Protein AF-A0A967WCT3-F1 (afdb_monomer_lite)

Radius of gyration: 13.88 Å; chains: 1; bounding box: 31×23×40 Å

Sequence (76 aa):
ESLTTRFPVLERYLNPYGAMQGGMVAAAVDNTLGPLSMLVAPPNVTRRLEMKYSRPVTTDLEFITVTAKLVHREGR

pLDDT: mean 94.98, std 5.78, range [56.03, 98.56]

Secondary structure (DSSP, 8-state):
-EEEEEEE--GGGB-TTSBB-HHHHHHHHHHHHHHHHHHHSSS-----------S--BTT-SEEEEEEE-------

Foldseek 3Di:
DKFKDKDFDDQVQDDPVQFRDVVVVQVVQVVRVQVVCVVPHPDDDDPDDDDDDDDTHHNVDRIDMHMDDDPDDDDD

Structure (mmCIF, N/CA/C/O backbone):
data_AF-A0A967WCT3-F1
#
_entry.id   AF-A0A967WCT3-F1
#
loop_
_atom_site.group_PDB
_atom_site.id
_atom_site.type_symbol
_atom_site.label_atom_id
_atom_site.label_alt_id
_atom_site.label_comp_id
_atom_site.label_asym_id
_atom_site.label_entity_id
_atom_site.label_seq_id
_atom_site.pdbx_PDB_ins_code
_atom_site.Cartn_x
_atom_site.Cartn_y
_atom_site.Cartn_z
_atom_site.occupancy
_atom_site.B_iso_or_equiv
_atom_site.auth_seq_id
_atom_site.auth_comp_id
_atom_site.auth_asym_id
_atom_site.auth_atom_id
_atom_site.pdbx_PDB_model_num
ATOM 1 N N . GLU A 1 1 ? -14.129 -4.755 11.900 1.00 91.25 1 GLU A N 1
ATOM 2 C CA . GLU A 1 1 ? -13.930 -3.762 10.820 1.00 91.25 1 GLU A CA 1
ATOM 3 C C . GLU A 1 1 ? -12.710 -4.051 9.957 1.00 91.25 1 GLU A C 1
ATOM 5 O O . GLU A 1 1 ? -11.646 -4.395 10.476 1.00 91.25 1 GLU A O 1
ATOM 10 N N . SER A 1 2 ? -12.871 -3.912 8.639 1.00 97.44 2 SER A N 1
ATOM 11 C CA . SER A 1 2 ? -11.793 -4.060 7.656 1.00 97.44 2 SER A CA 1
ATOM 12 C C . SER A 1 2 ? -11.960 -3.096 6.491 1.00 97.44 2 SER A C 1
ATOM 14 O O . SER A 1 2 ? -13.086 -2.837 6.076 1.00 97.44 2 SER A O 1
ATOM 16 N N . LEU A 1 3 ? -10.847 -2.649 5.917 1.00 98.12 3 LEU A N 1
ATOM 17 C CA . LEU A 1 3 ? -10.820 -1.821 4.715 1.00 98.12 3 LEU A CA 1
ATOM 18 C C . LEU A 1 3 ? -9.887 -2.457 3.688 1.00 98.12 3 LEU A C 1
ATOM 20 O O . LEU A 1 3 ? -8.804 -2.919 4.042 1.00 98.12 3 LEU A O 1
ATOM 24 N N . THR A 1 4 ? -10.312 -2.493 2.426 1.00 98.56 4 THR A N 1
ATOM 25 C CA . THR A 1 4 ? -9.477 -2.960 1.316 1.00 98.56 4 THR A CA 1
ATOM 26 C C . THR A 1 4 ? -9.332 -1.857 0.283 1.00 98.56 4 THR A C 1
ATOM 28 O O . THR A 1 4 ? -10.334 -1.318 -0.181 1.00 98.56 4 THR A O 1
ATOM 31 N N . THR A 1 5 ? -8.091 -1.565 -0.096 1.00 98.56 5 THR A N 1
ATOM 32 C CA . THR A 1 5 ? -7.749 -0.503 -1.044 1.00 98.56 5 THR A CA 1
ATOM 33 C C . THR A 1 5 ? -6.817 -1.052 -2.118 1.00 98.56 5 THR A C 1
ATOM 35 O O . THR A 1 5 ? -5.942 -1.876 -1.842 1.00 98.56 5 THR A O 1
ATOM 38 N N . ARG A 1 6 ? -7.001 -0.598 -3.361 1.00 98.31 6 ARG A N 1
ATOM 39 C CA . ARG A 1 6 ? -6.095 -0.885 -4.479 1.00 98.31 6 ARG A CA 1
ATOM 40 C C . ARG A 1 6 ? -5.173 0.302 -4.712 1.00 98.31 6 ARG A C 1
ATOM 42 O O . ARG A 1 6 ? -5.648 1.430 -4.811 1.00 98.31 6 ARG A O 1
ATOM 49 N N . PHE A 1 7 ? -3.880 0.033 -4.856 1.00 98.19 7 PHE A N 1
ATOM 50 C CA . PHE A 1 7 ? -2.878 1.035 -5.214 1.00 98.19 7 PHE A CA 1
ATOM 51 C C . PHE A 1 7 ? -2.194 0.631 -6.514 1.00 98.19 7 PHE A C 1
ATOM 53 O O . PHE A 1 7 ? -1.847 -0.542 -6.662 1.00 98.19 7 PHE A O 1
ATOM 60 N N . PRO A 1 8 ? -2.000 1.565 -7.455 1.00 97.44 8 PRO A N 1
ATOM 61 C CA . PRO A 1 8 ? -1.353 1.256 -8.719 1.00 97.44 8 PRO A CA 1
ATOM 62 C C . PRO A 1 8 ? 0.144 1.003 -8.522 1.00 97.44 8 PRO A C 1
ATOM 64 O O . PRO A 1 8 ? 0.806 1.694 -7.739 1.00 97.44 8 PRO A O 1
ATOM 67 N N . VAL A 1 9 ? 0.684 0.049 -9.276 1.00 97.38 9 VAL A N 1
ATOM 68 C CA . VAL A 1 9 ? 2.130 -0.110 -9.445 1.00 97.38 9 VAL A CA 1
ATOM 69 C C . VAL A 1 9 ? 2.539 0.778 -10.611 1.00 97.38 9 VAL A C 1
ATOM 71 O O . VAL A 1 9 ? 2.075 0.608 -11.733 1.00 97.38 9 VAL A O 1
ATOM 74 N N . LEU A 1 10 ? 3.364 1.783 -10.333 1.00 96.50 10 LEU A N 1
ATOM 75 C CA . LEU A 1 10 ? 3.751 2.795 -11.314 1.00 96.50 10 LEU A CA 1
ATOM 76 C C . LEU A 1 10 ? 5.262 2.777 -11.487 1.00 96.50 10 LEU A C 1
ATOM 78 O O . LEU A 1 10 ? 5.984 2.592 -10.510 1.00 96.50 10 LEU A O 1
ATOM 82 N N . GLU A 1 11 ? 5.743 3.047 -12.699 1.00 95.62 11 GLU A N 1
ATOM 83 C CA . GLU A 1 11 ? 7.182 3.052 -13.007 1.00 95.62 11 GLU A CA 1
ATOM 84 C C . GLU A 1 11 ? 7.981 3.980 -12.083 1.00 95.62 11 GLU A C 1
ATOM 86 O O . GLU A 1 11 ? 9.045 3.625 -11.584 1.00 95.62 11 GLU A O 1
ATOM 91 N N . ARG A 1 12 ? 7.416 5.145 -11.743 1.00 96.25 12 ARG A N 1
ATOM 92 C CA . ARG A 1 12 ? 8.030 6.095 -10.799 1.00 96.25 12 ARG A CA 1
ATOM 93 C C . ARG A 1 12 ? 8.141 5.582 -9.355 1.00 96.25 12 ARG A C 1
ATOM 95 O O . ARG A 1 12 ? 8.753 6.242 -8.524 1.00 96.25 12 ARG A O 1
ATOM 102 N N . TYR A 1 13 ? 7.476 4.478 -9.021 1.00 97.31 13 TYR A N 1
ATOM 103 C CA . TYR A 1 13 ? 7.537 3.841 -7.703 1.00 97.31 13 TYR A CA 1
ATOM 104 C C . TYR A 1 13 ? 8.544 2.697 -7.655 1.00 97.31 13 TYR A C 1
ATOM 106 O O . TYR A 1 13 ? 8.710 2.089 -6.597 1.00 97.31 13 TYR A O 1
ATOM 114 N N . LEU A 1 14 ? 9.198 2.388 -8.773 1.00 97.06 14 LEU A N 1
ATOM 115 C CA . LEU A 1 14 ? 10.160 1.304 -8.846 1.00 97.06 14 LEU A CA 1
ATOM 116 C C . LEU A 1 14 ? 11.497 1.712 -8.230 1.00 97.06 14 LEU A C 1
ATOM 118 O O . LEU A 1 14 ? 11.930 2.861 -8.289 1.00 97.06 14 LEU A O 1
ATOM 122 N N . ASN A 1 15 ? 12.157 0.732 -7.632 1.00 96.44 15 ASN A N 1
ATOM 123 C CA . ASN A 1 15 ? 13.557 0.798 -7.261 1.00 96.44 15 ASN A CA 1
ATOM 124 C C . ASN A 1 15 ? 14.446 0.431 -8.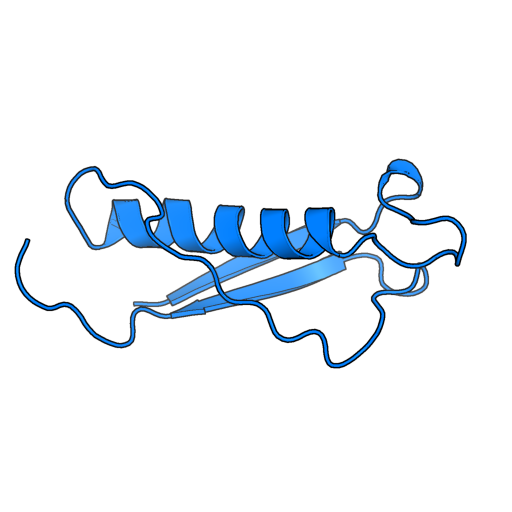475 1.00 96.44 15 ASN A C 1
ATOM 126 O O . ASN A 1 15 ? 13.932 -0.004 -9.510 1.00 96.44 15 ASN A O 1
ATOM 130 N N . PRO A 1 16 ? 15.784 0.526 -8.358 1.00 95.25 16 PRO A N 1
ATOM 131 C CA . PRO A 1 16 ? 16.701 0.155 -9.442 1.00 95.25 16 PRO A CA 1
ATOM 132 C C . PRO A 1 16 ? 16.618 -1.306 -9.919 1.00 95.25 16 PRO A C 1
ATOM 134 O O . PRO A 1 16 ? 17.157 -1.629 -10.970 1.00 95.25 16 PRO A O 1
ATOM 137 N N . TYR A 1 17 ? 15.952 -2.189 -9.169 1.00 93.81 17 TYR A N 1
ATOM 138 C CA . TYR A 1 17 ? 15.734 -3.591 -9.536 1.00 93.81 17 TYR A CA 1
ATOM 139 C C . TYR A 1 17 ? 14.420 -3.816 -10.301 1.00 93.81 17 TYR A C 1
ATOM 141 O O . TYR A 1 17 ? 14.063 -4.961 -10.566 1.00 93.81 17 TYR A O 1
ATOM 149 N N . GLY A 1 18 ? 13.677 -2.753 -10.629 1.00 94.69 18 GLY A N 1
ATOM 150 C CA . GLY A 1 18 ? 12.407 -2.851 -11.354 1.00 94.69 18 GLY A CA 1
ATOM 151 C C . GLY A 1 18 ? 11.231 -3.344 -10.504 1.00 94.69 18 GLY A C 1
ATOM 152 O O . GLY A 1 18 ? 10.196 -3.715 -11.050 1.00 94.69 18 GLY A O 1
ATOM 153 N N . ALA A 1 19 ? 11.364 -3.344 -9.175 1.00 97.12 19 ALA A N 1
ATOM 154 C CA . ALA A 1 19 ? 10.284 -3.675 -8.247 1.00 97.12 19 ALA A CA 1
ATOM 155 C C . ALA A 1 19 ? 9.821 -2.424 -7.497 1.00 97.12 19 ALA A C 1
ATOM 157 O O . ALA A 1 19 ? 10.627 -1.540 -7.208 1.00 97.12 19 ALA A O 1
ATOM 158 N N . MET A 1 20 ? 8.544 -2.347 -7.126 1.00 97.62 20 MET A N 1
ATOM 159 C CA . MET A 1 20 ? 8.031 -1.256 -6.299 1.00 97.62 20 MET A CA 1
ATOM 160 C C . MET A 1 20 ? 8.856 -1.151 -5.012 1.00 97.62 20 MET A C 1
ATOM 162 O O . MET A 1 20 ? 9.003 -2.124 -4.265 1.00 97.62 20 MET A O 1
ATOM 166 N N . GLN A 1 21 ? 9.423 0.028 -4.757 1.00 97.19 21 GLN A N 1
ATOM 167 C CA . GLN A 1 21 ? 10.293 0.244 -3.609 1.00 97.19 21 GLN A CA 1
ATOM 168 C C . GLN A 1 21 ? 9.530 0.016 -2.298 1.00 97.19 21 GLN A C 1
ATOM 170 O O . GLN A 1 21 ? 8.370 0.415 -2.161 1.00 97.19 21 GLN A O 1
ATOM 175 N N . GLY A 1 22 ? 10.194 -0.589 -1.307 1.00 96.94 22 GLY A N 1
ATOM 176 C CA . GLY A 1 22 ? 9.556 -0.983 -0.044 1.00 96.94 22 GLY A CA 1
ATOM 177 C C . GLY A 1 22 ? 8.848 0.173 0.668 1.00 96.94 22 GLY A C 1
ATOM 178 O O . GLY A 1 22 ? 7.751 -0.010 1.183 1.00 96.94 22 GLY A O 1
ATOM 179 N N . GLY A 1 23 ? 9.403 1.389 0.603 1.00 97.56 23 GLY A N 1
ATOM 180 C CA . GLY A 1 23 ? 8.763 2.588 1.156 1.00 97.56 23 GLY A CA 1
ATOM 181 C C . GLY A 1 23 ? 7.402 2.911 0.528 1.00 97.56 23 GLY A C 1
ATOM 182 O O . GLY A 1 23 ? 6.487 3.318 1.237 1.00 97.56 23 GLY A O 1
ATOM 183 N N . MET A 1 24 ? 7.218 2.661 -0.772 1.00 98.00 24 MET A N 1
ATOM 184 C CA . MET A 1 24 ? 5.922 2.864 -1.433 1.00 98.00 24 MET A CA 1
ATOM 185 C C . MET A 1 24 ? 4.912 1.782 -1.050 1.00 98.00 24 MET A C 1
ATOM 187 O O . MET A 1 24 ? 3.726 2.075 -0.914 1.00 98.00 24 MET A O 1
ATOM 191 N N . VAL A 1 25 ? 5.370 0.546 -0.832 1.00 98.06 25 VAL A N 1
ATOM 192 C CA . VAL A 1 25 ? 4.521 -0.531 -0.303 1.00 98.06 25 VAL A CA 1
ATOM 193 C C . VAL A 1 25 ? 4.090 -0.210 1.133 1.00 98.06 25 VAL A C 1
ATOM 195 O O . VAL A 1 25 ? 2.912 -0.335 1.456 1.00 98.06 25 VAL A O 1
ATOM 198 N N . ALA A 1 26 ? 5.007 0.269 1.980 1.00 98.31 26 ALA A N 1
ATOM 199 C CA . ALA A 1 26 ? 4.681 0.734 3.329 1.00 98.31 26 ALA A CA 1
ATOM 200 C C . ALA A 1 26 ? 3.679 1.896 3.309 1.00 98.31 26 ALA A C 1
ATOM 202 O O . ALA A 1 26 ? 2.712 1.872 4.066 1.00 98.31 26 ALA A O 1
ATOM 203 N N . ALA A 1 27 ? 3.854 2.865 2.406 1.00 98.19 27 ALA A N 1
ATOM 204 C CA . ALA A 1 27 ? 2.916 3.971 2.240 1.00 98.19 27 ALA A CA 1
ATOM 205 C C . ALA A 1 27 ? 1.515 3.491 1.824 1.00 98.19 27 ALA A C 1
ATOM 207 O O . ALA A 1 27 ? 0.523 3.992 2.339 1.00 98.19 27 ALA A O 1
ATOM 208 N N . ALA A 1 28 ? 1.402 2.495 0.940 1.00 98.38 28 ALA A N 1
ATOM 209 C CA . ALA A 1 28 ? 0.112 1.893 0.587 1.00 98.38 28 ALA A CA 1
ATOM 210 C C . ALA A 1 28 ? -0.564 1.204 1.791 1.00 98.38 28 ALA A C 1
ATOM 212 O O . ALA A 1 28 ? -1.784 1.294 1.966 1.00 98.38 28 ALA A O 1
ATOM 213 N N . VAL A 1 29 ? 0.226 0.548 2.649 1.00 98.38 29 VAL A N 1
ATOM 214 C CA . VAL A 1 29 ? -0.270 -0.039 3.903 1.00 98.38 29 VAL A CA 1
ATOM 215 C C . VAL A 1 29 ? -0.774 1.034 4.863 1.00 98.38 29 VAL A C 1
ATOM 217 O O . VAL A 1 29 ? -1.912 0.938 5.325 1.00 98.38 29 VAL A O 1
ATOM 220 N N . ASP A 1 30 ? 0.011 2.082 5.102 1.00 98.06 30 ASP A N 1
ATOM 221 C CA . ASP A 1 30 ? -0.383 3.196 5.970 1.00 98.06 30 ASP A CA 1
ATOM 222 C C . ASP A 1 30 ? -1.614 3.941 5.422 1.00 98.06 30 ASP A C 1
ATOM 224 O O . ASP A 1 30 ? -2.578 4.158 6.150 1.00 98.06 30 ASP A O 1
ATOM 228 N N . ASN A 1 31 ? -1.681 4.177 4.108 1.00 98.12 31 ASN A N 1
ATOM 229 C CA . ASN A 1 31 ? -2.834 4.792 3.437 1.00 98.12 31 ASN A CA 1
ATOM 230 C C . ASN A 1 31 ? -4.110 3.931 3.467 1.00 98.12 31 ASN A C 1
ATOM 232 O O . ASN A 1 31 ? -5.184 4.419 3.123 1.00 98.12 31 ASN A O 1
ATOM 236 N N . THR A 1 32 ? -4.017 2.659 3.858 1.00 98.38 32 THR A N 1
ATOM 237 C CA . THR A 1 32 ? -5.190 1.811 4.130 1.00 98.38 32 THR A CA 1
ATOM 238 C C . THR A 1 32 ? -5.510 1.782 5.623 1.00 98.38 32 THR A C 1
ATOM 240 O O . THR A 1 32 ? -6.679 1.814 6.007 1.00 98.38 32 THR A O 1
ATOM 243 N N . LEU A 1 33 ? -4.485 1.750 6.480 1.00 97.44 33 LEU A N 1
ATOM 244 C CA . LEU A 1 33 ? -4.643 1.771 7.934 1.00 97.44 33 LEU A CA 1
ATOM 245 C C . LEU A 1 33 ? -5.197 3.102 8.444 1.00 97.44 33 LEU A C 1
ATOM 247 O O . LEU A 1 33 ? -6.083 3.075 9.291 1.00 97.44 33 LEU A O 1
ATOM 251 N N . GLY A 1 34 ? -4.732 4.238 7.925 1.00 96.00 34 GLY A N 1
ATOM 252 C CA . GLY A 1 34 ? -5.153 5.573 8.355 1.00 96.00 34 GLY A CA 1
ATOM 253 C C . GLY A 1 34 ? -6.658 5.809 8.186 1.00 96.00 34 GLY A C 1
ATOM 254 O O . GLY A 1 34 ? -7.341 6.104 9.164 1.00 96.00 34 GLY A O 1
ATOM 255 N N . PRO A 1 35 ? -7.243 5.616 6.990 1.00 96.31 35 PRO A N 1
ATOM 256 C CA . PRO A 1 35 ? -8.689 5.729 6.829 1.00 96.31 35 PRO A CA 1
ATOM 257 C C . PRO A 1 35 ? -9.461 4.727 7.693 1.00 96.31 35 PRO A C 1
ATOM 259 O O . PRO A 1 35 ? -10.459 5.100 8.305 1.00 96.31 35 PRO A O 1
ATOM 262 N N . LEU A 1 36 ? -8.989 3.477 7.811 1.00 97.19 36 LEU A N 1
ATOM 263 C CA . LEU A 1 36 ? -9.612 2.505 8.711 1.00 97.19 36 LEU A CA 1
ATOM 264 C C . LEU A 1 36 ? -9.580 2.989 10.169 1.00 97.19 36 LEU A C 1
ATOM 266 O O . LEU A 1 36 ? -10.589 2.868 10.857 1.00 97.19 36 LEU A O 1
ATOM 270 N N . SER A 1 37 ? -8.465 3.550 10.642 1.00 95.00 37 SER A N 1
ATOM 271 C CA . SER A 1 37 ? -8.330 4.018 12.023 1.00 95.00 37 SER A CA 1
ATOM 272 C C . SER A 1 37 ? -9.264 5.191 12.318 1.00 95.00 37 SER A C 1
ATOM 274 O O . SER A 1 37 ? -9.865 5.223 13.389 1.00 95.00 37 SER A O 1
ATOM 276 N N . MET A 1 38 ? -9.453 6.106 11.364 1.00 93.81 38 MET A N 1
ATOM 277 C CA . MET A 1 38 ? -10.384 7.235 11.490 1.00 93.81 38 MET A CA 1
ATOM 278 C C . MET A 1 38 ? -11.857 6.796 11.478 1.00 93.81 38 MET A C 1
ATOM 280 O O . MET A 1 38 ? -12.704 7.486 12.039 1.00 93.81 38 MET A O 1
ATOM 284 N N . LEU A 1 39 ? -12.178 5.647 10.869 1.00 94.06 39 LEU A N 1
ATOM 285 C CA . LEU A 1 39 ? -13.534 5.081 10.869 1.00 94.06 39 LEU A CA 1
ATOM 286 C C . LEU A 1 39 ? -13.891 4.366 12.183 1.00 94.06 39 LEU A C 1
ATOM 288 O O . LEU A 1 39 ? -15.070 4.229 12.501 1.00 94.06 39 LEU A O 1
ATOM 292 N N . VAL A 1 40 ? -12.897 3.884 12.937 1.00 93.69 40 VAL A N 1
ATOM 293 C CA . VAL A 1 40 ? -13.113 3.003 14.107 1.00 93.69 40 VAL A CA 1
ATOM 294 C C . VAL A 1 40 ? -12.678 3.610 15.443 1.00 93.69 40 VAL A C 1
ATOM 296 O O . VAL A 1 40 ? -12.906 3.008 16.501 1.00 93.69 40 VAL A O 1
ATOM 299 N N . ALA A 1 41 ? -12.040 4.779 15.415 1.00 90.81 41 ALA A N 1
ATOM 300 C CA . ALA A 1 41 ? -11.519 5.471 16.585 1.00 90.81 41 ALA A CA 1
ATOM 301 C C . ALA A 1 41 ? -11.569 7.002 16.400 1.00 90.81 41 ALA A C 1
ATOM 303 O O . ALA A 1 41 ? -11.673 7.485 15.273 1.00 90.81 41 ALA A O 1
ATOM 304 N N . PRO A 1 42 ? -11.479 7.785 17.495 1.00 91.12 42 PRO A N 1
ATOM 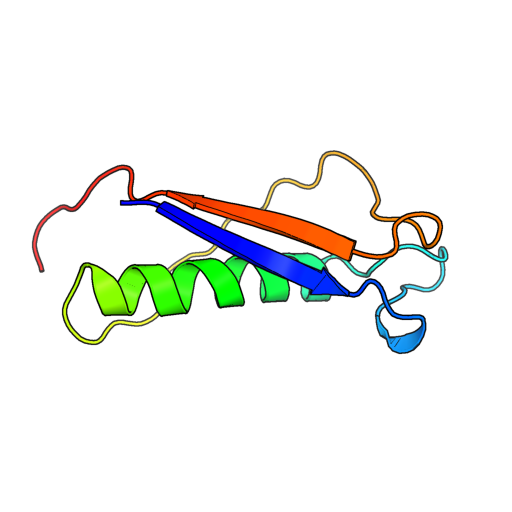305 C CA . PRO A 1 42 ? -11.250 9.227 17.414 1.00 91.12 42 PRO A CA 1
ATOM 306 C C . PRO A 1 42 ? -9.987 9.563 16.605 1.00 91.12 42 PRO A C 1
ATOM 308 O O . PRO A 1 42 ? -9.142 8.681 16.419 1.00 91.12 42 PRO A O 1
ATOM 311 N N . PRO A 1 43 ? -9.812 10.829 16.174 1.00 91.44 43 PRO A N 1
ATOM 312 C CA . PRO A 1 43 ? -8.620 11.263 15.455 1.00 91.44 43 PRO A CA 1
ATOM 313 C C . PRO A 1 43 ? -7.329 10.768 16.112 1.00 91.44 43 PRO A C 1
ATOM 315 O O . PRO A 1 43 ? -7.104 10.977 17.305 1.00 91.44 43 PRO A O 1
ATOM 318 N N . ASN A 1 44 ? -6.505 10.078 15.330 1.00 91.25 44 ASN A N 1
ATOM 319 C CA . ASN A 1 44 ? -5.316 9.384 15.807 1.00 91.25 44 ASN A CA 1
ATOM 320 C C . ASN A 1 44 ? -4.181 9.472 14.780 1.00 91.25 44 ASN A C 1
ATOM 322 O O . ASN A 1 44 ? -4.366 9.950 13.662 1.00 91.25 44 ASN A O 1
ATOM 326 N N . VAL A 1 45 ? -2.991 9.036 15.193 1.00 93.75 45 VAL A N 1
ATOM 327 C CA . VAL A 1 45 ? -1.786 9.003 14.359 1.00 93.75 45 VAL A CA 1
ATOM 328 C C . VAL A 1 45 ? -1.137 7.626 14.426 1.00 93.75 45 VAL A C 1
ATOM 330 O O . VAL A 1 45 ? -1.179 6.962 15.469 1.00 93.75 45 VAL A O 1
ATOM 333 N N . THR A 1 46 ? -0.493 7.208 13.336 1.00 95.38 46 THR A N 1
ATOM 334 C CA . THR A 1 46 ? 0.297 5.974 13.301 1.00 95.38 46 THR A CA 1
ATOM 335 C C . THR A 1 46 ? 1.460 6.078 14.293 1.00 95.38 46 THR A C 1
ATOM 337 O O . THR A 1 46 ? 2.372 6.880 14.115 1.00 95.38 46 THR A O 1
ATOM 340 N N . ARG A 1 47 ? 1.439 5.268 15.362 1.00 94.62 47 ARG A N 1
ATOM 341 C CA . ARG A 1 47 ? 2.519 5.233 16.372 1.00 94.62 47 ARG A CA 1
ATOM 342 C C . ARG A 1 47 ? 3.677 4.323 15.973 1.00 94.62 47 ARG A C 1
ATOM 344 O O . ARG A 1 47 ? 4.832 4.630 16.241 1.00 94.62 47 ARG A O 1
ATOM 351 N N . ARG A 1 48 ? 3.358 3.173 15.378 1.00 96.31 48 ARG A N 1
ATOM 352 C CA . ARG A 1 48 ? 4.325 2.165 14.939 1.00 96.31 48 ARG A CA 1
ATOM 353 C C . ARG A 1 48 ? 3.756 1.428 13.740 1.00 96.31 48 ARG A C 1
ATOM 355 O O . ARG A 1 48 ? 2.624 0.955 13.793 1.00 96.31 48 ARG A O 1
ATOM 362 N N . LEU A 1 49 ? 4.575 1.292 12.706 1.00 97.12 49 LEU A N 1
ATOM 363 C CA . LEU A 1 49 ? 4.309 0.443 11.556 1.00 97.12 49 LEU A CA 1
ATOM 364 C C . LEU A 1 49 ? 5.460 -0.554 11.438 1.00 97.12 49 LEU A C 1
ATOM 366 O O . LEU A 1 49 ? 6.616 -0.157 11.304 1.00 97.12 49 LEU A O 1
ATOM 370 N N . GLU A 1 50 ? 5.149 -1.843 11.519 1.00 97.62 50 GLU A N 1
ATOM 371 C CA . GLU A 1 50 ? 6.116 -2.918 11.316 1.00 97.62 50 GLU A CA 1
ATOM 372 C C . GLU A 1 50 ? 5.752 -3.685 10.049 1.00 97.62 50 GLU A C 1
ATOM 374 O O . GLU A 1 50 ? 4.604 -4.085 9.860 1.00 97.62 50 GLU A O 1
ATOM 379 N N . MET A 1 51 ? 6.736 -3.866 9.171 1.00 97.25 51 MET A N 1
ATOM 380 C CA . MET A 1 51 ? 6.537 -4.424 7.840 1.00 97.25 51 MET A CA 1
ATOM 381 C C . MET A 1 51 ? 7.437 -5.634 7.633 1.00 97.25 51 MET A C 1
ATOM 383 O O . MET A 1 51 ? 8.651 -5.557 7.812 1.00 97.25 51 MET A O 1
ATOM 387 N N . LYS A 1 52 ? 6.842 -6.734 7.170 1.00 97.50 52 LYS A N 1
ATOM 388 C CA . LYS A 1 52 ? 7.569 -7.904 6.679 1.00 97.50 52 LYS A CA 1
ATOM 389 C C . LYS A 1 52 ? 7.319 -8.067 5.185 1.00 97.50 52 LYS A C 1
ATOM 391 O O . LYS A 1 52 ? 6.212 -8.392 4.763 1.00 97.50 52 LYS A O 1
ATOM 396 N N . TYR A 1 53 ? 8.365 -7.895 4.388 1.00 96.00 53 TYR A N 1
ATOM 397 C CA . TYR A 1 53 ? 8.307 -8.075 2.939 1.00 96.00 53 TYR A CA 1
ATOM 398 C C . TYR A 1 53 ? 8.618 -9.528 2.596 1.00 96.00 53 TYR A C 1
ATOM 400 O O . TYR A 1 53 ? 9.704 -10.019 2.889 1.00 96.00 53 TYR A O 1
ATOM 408 N N . SER A 1 54 ? 7.648 -10.229 2.008 1.00 95.12 54 SER A N 1
ATOM 409 C CA . SER A 1 54 ? 7.800 -11.654 1.674 1.00 95.12 54 SER A CA 1
ATOM 410 C C . SER A 1 54 ? 8.102 -11.896 0.196 1.00 95.12 54 SER A C 1
ATOM 412 O O . SER A 1 54 ? 8.691 -12.917 -0.143 1.00 95.12 54 SER A O 1
ATOM 414 N N . ARG A 1 55 ? 7.673 -10.986 -0.689 1.00 94.75 55 ARG A N 1
ATOM 415 C CA . ARG A 1 55 ? 7.862 -11.064 -2.144 1.00 94.75 55 ARG A CA 1
ATOM 416 C C . ARG A 1 55 ? 8.028 -9.657 -2.729 1.00 94.75 55 ARG A C 1
ATOM 418 O O . ARG A 1 55 ? 7.434 -8.726 -2.176 1.00 94.75 55 ARG A O 1
ATOM 425 N N . PRO A 1 56 ? 8.808 -9.490 -3.810 1.00 95.25 56 PRO A N 1
ATOM 426 C CA . PRO A 1 56 ? 8.849 -8.236 -4.551 1.00 95.25 56 PRO A CA 1
ATOM 427 C C . PRO A 1 56 ? 7.503 -7.974 -5.240 1.00 95.25 56 PRO A C 1
ATOM 429 O O . PRO A 1 56 ? 6.788 -8.909 -5.597 1.00 95.25 56 PRO A O 1
ATOM 432 N N . VAL A 1 57 ? 7.174 -6.698 -5.428 1.00 96.75 57 VAL A N 1
ATOM 433 C CA . VAL A 1 57 ? 6.036 -6.255 -6.244 1.00 96.75 57 VAL A CA 1
ATOM 434 C C . VAL A 1 57 ? 6.601 -5.807 -7.584 1.00 96.75 57 VAL A C 1
ATOM 436 O O . VAL A 1 57 ? 7.275 -4.781 -7.653 1.00 96.75 57 VAL A O 1
ATOM 439 N N . THR A 1 58 ? 6.386 -6.603 -8.618 1.00 93.62 58 THR A N 1
ATOM 440 C CA . THR A 1 58 ? 6.920 -6.396 -9.967 1.00 93.62 58 THR A CA 1
ATOM 441 C C . THR A 1 58 ? 5.887 -5.725 -10.878 1.00 93.62 58 THR A C 1
ATOM 443 O O . THR A 1 58 ? 4.710 -5.626 -10.536 1.00 93.62 58 THR A O 1
ATOM 446 N N . THR A 1 59 ? 6.340 -5.186 -12.010 1.00 88.81 59 THR A N 1
ATOM 447 C CA . THR A 1 59 ? 5.528 -4.369 -12.933 1.00 88.81 59 THR A CA 1
ATOM 448 C C . THR A 1 59 ? 4.486 -5.145 -13.736 1.00 88.81 59 THR A C 1
ATOM 450 O O . THR A 1 59 ? 3.618 -4.531 -14.345 1.00 88.81 59 THR A O 1
ATOM 453 N N . ASP A 1 60 ? 4.541 -6.475 -13.735 1.00 91.69 60 ASP A N 1
ATOM 454 C CA . ASP A 1 60 ? 3.483 -7.344 -14.260 1.00 91.69 60 ASP A CA 1
ATOM 455 C C . ASP A 1 60 ? 2.184 -7.239 -13.445 1.00 91.69 60 ASP A C 1
ATOM 457 O O . ASP A 1 60 ? 1.105 -7.561 -13.942 1.00 91.69 60 ASP A O 1
ATOM 461 N N . LEU A 1 61 ? 2.267 -6.751 -12.205 1.00 92.25 61 LEU A N 1
ATOM 462 C CA . LEU A 1 61 ? 1.111 -6.407 -11.392 1.00 92.25 61 LEU A CA 1
ATOM 463 C C . LEU A 1 61 ? 0.697 -4.964 -11.681 1.00 92.25 61 LEU A C 1
ATOM 465 O O . LEU A 1 61 ? 1.419 -4.038 -11.339 1.00 92.25 61 LEU A O 1
ATOM 469 N N . GLU A 1 62 ? -0.502 -4.744 -12.219 1.00 94.75 62 GLU A N 1
ATOM 470 C CA . GLU A 1 62 ? -1.027 -3.380 -12.407 1.00 94.75 62 GLU A CA 1
ATOM 471 C C . GLU A 1 62 ? -1.335 -2.6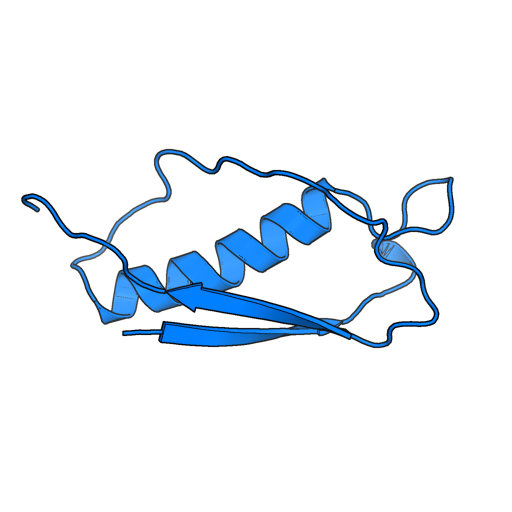81 -11.068 1.00 94.75 62 GLU A C 1
ATOM 473 O O . GLU A 1 62 ? -1.219 -1.461 -10.928 1.00 94.75 62 GLU A O 1
ATOM 478 N N . PHE A 1 63 ? -1.742 -3.457 -10.058 1.00 97.75 63 PHE A N 1
ATOM 479 C CA . PHE A 1 63 ? -2.122 -2.954 -8.741 1.00 97.75 63 PHE A CA 1
ATOM 480 C C . PHE A 1 63 ? -1.699 -3.917 -7.637 1.00 97.75 63 PHE A C 1
ATOM 482 O O . PHE A 1 63 ? -1.781 -5.135 -7.790 1.00 97.75 63 PHE A O 1
ATOM 489 N N . ILE A 1 64 ? -1.384 -3.362 -6.470 1.00 97.69 64 ILE A N 1
ATOM 490 C CA . ILE A 1 64 ? -1.407 -4.104 -5.210 1.00 97.69 64 ILE A CA 1
ATOM 491 C C . ILE A 1 64 ? -2.750 -3.901 -4.516 1.00 97.69 64 ILE A C 1
ATOM 493 O O . ILE A 1 64 ? -3.331 -2.815 -4.546 1.00 97.69 64 ILE A O 1
ATOM 497 N N . THR A 1 65 ? -3.237 -4.955 -3.866 1.00 98.25 65 THR A N 1
ATOM 498 C CA . THR A 1 6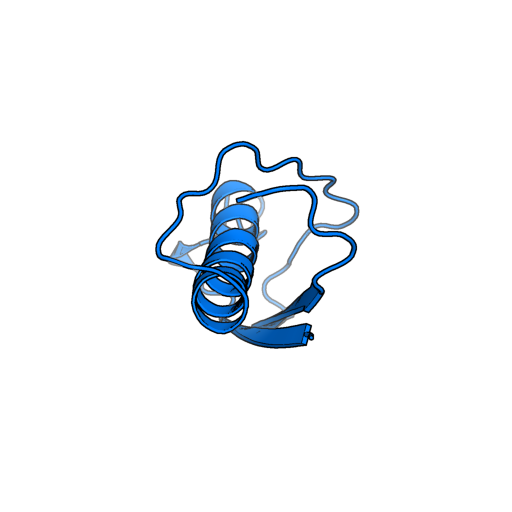5 ? -4.407 -4.886 -2.988 1.00 98.25 65 THR A CA 1
ATOM 499 C C . THR A 1 65 ? -3.934 -4.971 -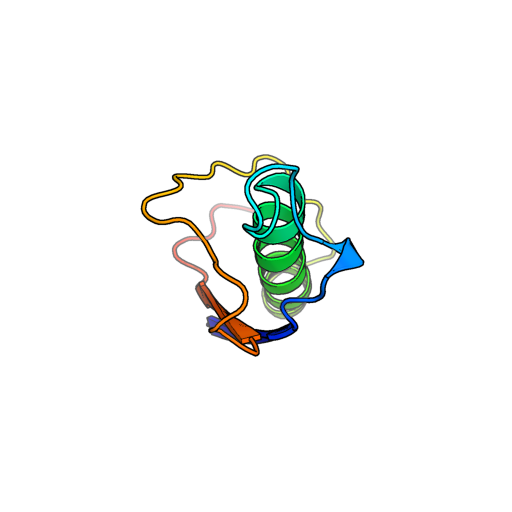1.548 1.00 98.25 65 THR A C 1
ATOM 501 O O . THR A 1 65 ? -3.256 -5.925 -1.170 1.00 98.25 65 THR A O 1
ATOM 504 N N . VAL A 1 66 ? -4.290 -3.973 -0.747 1.00 98.50 66 VAL A N 1
ATOM 505 C CA . VAL A 1 66 ? -3.986 -3.926 0.681 1.00 98.50 66 VAL A CA 1
ATOM 506 C C . VAL A 1 66 ? -5.284 -4.103 1.449 1.00 98.50 66 VAL A C 1
ATOM 508 O O . VAL A 1 66 ? -6.230 -3.348 1.243 1.00 98.50 66 VAL A O 1
ATOM 511 N N . THR A 1 67 ? -5.316 -5.072 2.360 1.00 98.50 67 THR A N 1
ATOM 512 C CA . THR A 1 67 ? -6.438 -5.284 3.279 1.00 98.50 67 THR A CA 1
ATOM 513 C C . THR A 1 67 ? -5.974 -5.023 4.704 1.00 98.50 67 THR A C 1
ATOM 515 O O . THR A 1 67 ? -5.155 -5.766 5.243 1.00 98.50 67 THR A O 1
ATOM 518 N N . ALA A 1 68 ? -6.530 -3.990 5.329 1.00 98.19 68 ALA A N 1
ATOM 519 C CA . ALA A 1 68 ? -6.342 -3.685 6.739 1.00 98.19 68 ALA A CA 1
ATOM 520 C C . ALA A 1 68 ? -7.506 -4.240 7.569 1.00 98.19 68 ALA A C 1
ATOM 522 O O . ALA A 1 68 ? -8.660 -4.241 7.130 1.00 98.19 68 ALA A O 1
ATOM 523 N N . LYS A 1 69 ? -7.211 -4.702 8.787 1.00 97.81 69 LYS A N 1
ATOM 524 C CA . LYS A 1 69 ? -8.206 -5.206 9.742 1.00 97.81 69 LYS A CA 1
ATOM 525 C C . LYS A 1 69 ? -7.896 -4.685 11.138 1.00 97.81 69 LYS A C 1
ATOM 527 O O . LYS A 1 69 ? -6.752 -4.764 11.578 1.00 97.81 69 LYS A O 1
ATOM 532 N N . LEU A 1 70 ? -8.919 -4.204 11.842 1.00 96.00 70 LEU A N 1
ATOM 533 C CA . LEU A 1 70 ? -8.804 -3.915 13.270 1.00 96.00 70 LEU A CA 1
ATOM 534 C C . LEU A 1 70 ? -8.808 -5.245 14.035 1.00 96.00 70 LEU A C 1
ATOM 536 O O . LEU A 1 70 ? -9.810 -5.956 14.016 1.00 96.00 70 LEU A O 1
ATOM 540 N N . VAL A 1 71 ? -7.690 -5.577 14.683 1.00 95.62 71 VAL A N 1
ATOM 541 C CA . VAL A 1 71 ? -7.533 -6.833 15.443 1.00 95.62 71 VAL A CA 1
ATOM 542 C C . VAL A 1 71 ? -7.905 -6.650 16.911 1.00 95.62 71 VAL A C 1
ATOM 544 O O . VAL A 1 71 ? -8.591 -7.486 17.490 1.00 95.62 71 VAL A O 1
ATOM 547 N N . HIS A 1 72 ? -7.462 -5.552 17.517 1.00 92.00 72 HIS A N 1
ATOM 548 C CA . HIS A 1 72 ? -7.705 -5.250 18.919 1.00 92.00 72 HIS A CA 1
ATOM 549 C C . HIS A 1 72 ? -7.703 -3.736 19.140 1.00 92.00 72 HIS A C 1
ATOM 551 O O . HIS A 1 72 ? -7.042 -3.000 18.406 1.00 92.00 72 HIS A O 1
ATOM 557 N N . ARG A 1 73 ? -8.440 -3.283 20.155 1.00 85.69 73 ARG A N 1
ATOM 558 C CA . ARG A 1 73 ? -8.454 -1.896 20.621 1.00 85.69 73 ARG A CA 1
ATOM 559 C C . ARG A 1 73 ? -8.402 -1.905 22.142 1.00 85.69 73 ARG A C 1
ATOM 561 O O . ARG A 1 73 ? -9.330 -2.409 22.771 1.00 85.69 73 ARG A O 1
ATOM 568 N N . GLU A 1 74 ? -7.354 -1.315 22.700 1.00 85.44 74 GLU A N 1
ATOM 569 C CA . GLU A 1 74 ? -7.163 -1.182 24.142 1.00 85.44 74 GLU A CA 1
ATOM 570 C C . GLU A 1 74 ? -7.127 0.302 24.510 1.00 85.44 74 GLU A C 1
ATOM 572 O O . GLU A 1 74 ? -6.303 1.051 23.990 1.00 85.44 74 GLU A O 1
ATOM 577 N N . GLY A 1 75 ? -8.038 0.738 25.382 1.00 75.75 75 GLY A N 1
ATOM 578 C CA . GLY A 1 75 ? -8.133 2.143 25.788 1.00 75.75 75 GLY A CA 1
ATOM 579 C C . GLY A 1 75 ? -8.573 3.113 24.676 1.00 75.75 75 GLY A C 1
ATOM 580 O O . GLY A 1 75 ? -9.205 2.713 23.6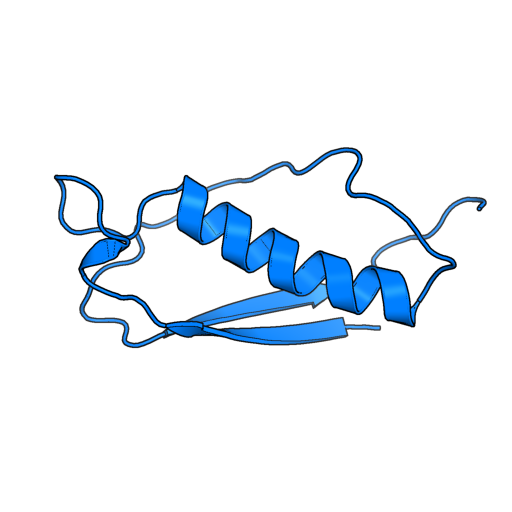93 1.00 75.75 75 GLY A O 1
ATOM 581 N N . ARG A 1 76 ? -8.297 4.408 24.898 1.00 56.03 76 ARG A N 1
ATOM 582 C CA . ARG A 1 76 ? -8.449 5.495 23.913 1.00 56.03 76 ARG A CA 1
ATOM 583 C C . ARG A 1 76 ? -7.140 5.735 23.172 1.00 56.03 76 ARG A C 1
ATOM 585 O O . ARG A 1 76 ? -6.089 5.796 23.850 1.00 56.03 76 ARG A O 1
#